Protein AF-A0A2E5JKL4-F1 (afdb_monomer_lite)

Secondary structure (DSSP, 8-state):
--HHHHHHHHHHHHHTT------EEEEE--EEEE--GGGTTSEEEEEEEEEEPPSS--TTPPPEEEEEEEEEEEEE--TTS-EEE--EEEEE-TT----EEEEEEESSS------TTSPPPPPS-GGG-PPP----PPEEEEEEEE--HHHHHTTEEE--

pLDDT: mean 72.77, std 18.51, range [35.84, 96.5]

Radius of gyration: 20.71 Å; chains: 1; bounding box: 54×30×69 Å

Sequence (160 aa):
MKKMSQICSLIFVLIFSSFAFAAGEIEVDSFRVTGLSAFKGKRLSVYYVSARPATLETPGQIAKVRKILKGPLTYSIDANGVAQVDSVSVPRDGWTTFNHLIFVVHAQTKHSLQNVDGSLPEVLDTDNEVPFKSEHAGFLYRKSMLFDRAQIARGEIKLF

Structure (mmCIF, N/CA/C/O backbone):
data_AF-A0A2E5JKL4-F1
#
_entry.id   AF-A0A2E5JKL4-F1
#
loop_
_atom_site.group_PDB
_atom_site.id
_atom_site.type_symbol
_atom_site.label_atom_id
_atom_site.label_alt_id
_atom_site.label_comp_id
_atom_site.label_asym_id
_atom_site.label_entity_id
_atom_site.label_seq_id
_atom_site.pdbx_PDB_ins_code
_atom_site.Cartn_x
_atom_site.Cartn_y
_atom_site.Cartn_z
_atom_site.occupancy
_atom_site.B_iso_or_equiv
_atom_site.auth_seq_id
_atom_site.auth_comp_id
_atom_site.auth_asym_id
_atom_site.auth_atom_id
_atom_site.pdbx_PDB_model_num
ATOM 1 N N . MET A 1 1 ? 36.418 -4.142 -53.684 1.00 53.34 1 MET A N 1
ATOM 2 C CA . MET A 1 1 ? 35.950 -4.786 -52.431 1.00 53.34 1 MET A CA 1
ATOM 3 C C . MET A 1 1 ? 35.517 -3.792 -51.329 1.00 53.34 1 MET A C 1
ATOM 5 O O . MET A 1 1 ? 35.473 -4.171 -50.171 1.00 53.34 1 MET A O 1
ATOM 9 N N . LYS A 1 2 ? 35.134 -2.537 -51.641 1.00 51.81 2 LYS A N 1
ATOM 10 C CA . LYS A 1 2 ? 34.763 -1.523 -50.620 1.00 51.81 2 LYS A CA 1
ATOM 11 C C . LYS A 1 2 ? 33.264 -1.468 -50.263 1.00 51.81 2 LYS A C 1
ATOM 13 O O . LYS A 1 2 ? 32.909 -0.872 -49.257 1.00 51.81 2 LYS A O 1
ATOM 18 N N . LYS A 1 3 ? 32.388 -2.108 -51.052 1.00 53.00 3 LYS A N 1
ATOM 19 C CA . LYS A 1 3 ? 30.924 -2.039 -50.860 1.00 53.00 3 LYS A CA 1
ATOM 20 C C . LYS A 1 3 ? 30.369 -3.015 -49.807 1.00 53.00 3 LYS A C 1
ATOM 22 O O . LYS A 1 3 ? 29.323 -2.733 -49.242 1.00 53.00 3 LYS A O 1
ATOM 27 N N . MET A 1 4 ? 31.075 -4.105 -49.478 1.00 53.06 4 MET A N 1
ATOM 28 C CA . MET A 1 4 ? 30.640 -5.033 -48.413 1.00 53.06 4 MET A CA 1
ATOM 29 C C . MET A 1 4 ? 30.894 -4.489 -46.999 1.00 53.06 4 MET A C 1
ATOM 31 O O . MET A 1 4 ? 30.127 -4.778 -46.089 1.00 53.06 4 MET A O 1
ATOM 35 N N . SER A 1 5 ? 31.914 -3.643 -46.816 1.00 51.47 5 SER A N 1
ATOM 36 C CA . SER A 1 5 ? 32.238 -3.066 -45.503 1.00 51.47 5 SER A CA 1
ATOM 37 C C . SER A 1 5 ? 31.169 -2.092 -44.997 1.00 51.47 5 SER A C 1
ATOM 39 O O . SER A 1 5 ? 30.980 -1.986 -43.792 1.00 51.47 5 SER A O 1
ATOM 41 N N . GLN A 1 6 ? 30.463 -1.395 -45.894 1.00 53.91 6 GLN A N 1
ATOM 42 C CA . GLN A 1 6 ? 29.439 -0.417 -45.507 1.00 53.91 6 GLN A CA 1
ATOM 43 C C . GLN A 1 6 ? 28.103 -1.073 -45.128 1.00 53.91 6 GLN A C 1
ATOM 45 O O . GLN A 1 6 ? 27.380 -0.541 -44.291 1.00 53.91 6 GLN A O 1
ATOM 50 N N . ILE A 1 7 ? 27.804 -2.255 -45.678 1.00 56.34 7 ILE A N 1
ATOM 51 C CA . ILE A 1 7 ? 26.598 -3.024 -45.335 1.00 56.34 7 ILE A CA 1
ATOM 52 C C . ILE A 1 7 ? 26.724 -3.609 -43.919 1.00 56.34 7 ILE A C 1
ATOM 54 O O . ILE A 1 7 ? 25.774 -3.535 -43.143 1.00 56.34 7 ILE A O 1
ATOM 58 N N . CYS A 1 8 ? 27.913 -4.090 -43.531 1.00 54.22 8 CYS A N 1
ATOM 59 C CA . CYS A 1 8 ? 28.157 -4.553 -42.160 1.00 54.22 8 CYS A CA 1
ATOM 60 C C . CYS A 1 8 ? 28.046 -3.424 -41.121 1.00 54.22 8 CYS A C 1
ATOM 62 O O . CYS A 1 8 ? 27.519 -3.652 -40.035 1.00 54.22 8 CYS A O 1
ATOM 64 N N . SER A 1 9 ? 28.477 -2.200 -41.448 1.00 54.03 9 SER A N 1
ATOM 65 C CA . SER A 1 9 ? 28.330 -1.054 -40.538 1.00 54.03 9 SER A CA 1
ATOM 66 C C . SER A 1 9 ? 26.874 -0.616 -40.355 1.00 54.03 9 SER A C 1
ATOM 68 O O . SER A 1 9 ? 26.511 -0.193 -39.261 1.00 54.03 9 SER A O 1
ATOM 70 N N . LEU A 1 10 ? 26.020 -0.755 -41.377 1.00 52.34 10 LEU A N 1
ATOM 71 C CA . LEU A 1 10 ? 24.600 -0.397 -41.267 1.00 52.34 10 LEU A CA 1
ATOM 72 C C . LEU A 1 10 ? 23.815 -1.391 -40.390 1.00 52.34 10 LEU A C 1
ATOM 74 O O . LEU A 1 10 ? 22.945 -0.987 -39.622 1.00 52.34 10 LEU A O 1
ATOM 78 N N . ILE A 1 11 ? 24.163 -2.681 -40.458 1.00 54.44 11 ILE A N 1
ATOM 79 C CA . ILE A 1 11 ? 23.551 -3.732 -39.627 1.00 54.44 11 ILE A CA 1
ATOM 80 C C . ILE A 1 11 ? 23.938 -3.552 -38.150 1.00 54.44 11 ILE A C 1
ATOM 82 O O . ILE A 1 11 ? 23.105 -3.746 -37.268 1.00 54.44 11 ILE A O 1
ATOM 86 N N . PHE A 1 12 ? 25.162 -3.097 -37.863 1.00 51.53 12 PHE A N 1
ATOM 87 C CA . PHE A 1 12 ? 25.613 -2.872 -36.485 1.00 51.53 12 PHE A CA 1
ATOM 88 C C . PHE A 1 12 ? 24.900 -1.691 -35.796 1.00 51.53 12 PHE A C 1
ATOM 90 O O . PHE A 1 12 ? 24.664 -1.733 -34.591 1.00 51.53 12 PHE A O 1
ATOM 97 N N . VAL A 1 13 ? 24.495 -0.660 -36.549 1.00 53.59 13 VAL A N 1
ATOM 98 C CA . VAL A 1 13 ? 23.767 0.509 -36.008 1.00 53.59 13 VAL A CA 1
ATOM 99 C C . VAL A 1 13 ? 22.286 0.200 -35.738 1.00 53.59 13 VAL A C 1
ATOM 101 O O . VAL A 1 13 ? 21.715 0.716 -34.775 1.00 53.59 13 VAL A O 1
ATOM 104 N N . LEU A 1 14 ? 21.671 -0.690 -36.523 1.00 49.50 14 LEU A N 1
ATOM 105 C CA . LEU A 1 14 ? 20.278 -1.121 -36.326 1.00 49.50 14 LEU A CA 1
ATOM 106 C C . LEU A 1 14 ? 20.094 -2.068 -35.127 1.00 49.50 14 LEU A C 1
ATOM 108 O O . LEU A 1 14 ? 19.026 -2.088 -34.523 1.00 49.50 14 LEU A O 1
ATOM 112 N N . ILE A 1 15 ? 21.132 -2.811 -34.732 1.00 51.66 15 ILE A N 1
ATOM 113 C CA . ILE A 1 15 ? 21.066 -3.704 -33.561 1.00 51.66 15 ILE A CA 1
ATOM 114 C C . ILE A 1 15 ? 21.166 -2.911 -32.242 1.00 51.66 15 ILE A C 1
ATOM 116 O O . ILE A 1 15 ? 20.571 -3.302 -31.241 1.00 51.66 15 ILE A O 1
ATOM 120 N N . PHE A 1 16 ? 21.836 -1.753 -32.234 1.00 47.12 16 PHE A N 1
ATOM 121 C CA . PHE A 1 16 ? 22.015 -0.932 -31.025 1.00 47.12 16 PHE A CA 1
ATOM 122 C C . PHE A 1 16 ? 20.853 0.019 -30.697 1.00 47.12 16 PHE A C 1
ATOM 124 O O . PHE A 1 16 ? 20.856 0.638 -29.635 1.00 47.12 16 PHE A O 1
ATOM 131 N N . SER A 1 17 ? 19.847 0.146 -31.568 1.00 45.59 17 SER A N 1
ATOM 132 C CA . SER A 1 17 ? 18.704 1.055 -31.353 1.00 45.59 17 SER A CA 1
ATOM 133 C C . SER A 1 17 ? 17.528 0.410 -30.608 1.00 45.59 17 SER A C 1
ATOM 135 O O . SER A 1 17 ? 16.539 1.078 -30.320 1.00 45.59 17 SER A O 1
ATOM 137 N N . SER A 1 18 ? 17.646 -0.864 -30.230 1.00 43.66 18 SER A N 1
ATOM 138 C CA . SER A 1 18 ? 16.612 -1.595 -29.492 1.00 43.66 18 SER A CA 1
ATOM 139 C C . SER A 1 18 ? 16.962 -1.708 -28.008 1.00 43.66 18 SER A C 1
ATOM 141 O O . SER A 1 18 ? 17.020 -2.806 -27.461 1.00 43.66 18 SER A O 1
ATOM 143 N N . PHE A 1 19 ? 17.164 -0.580 -27.318 1.00 45.47 19 PHE A N 1
ATOM 144 C CA . PHE A 1 19 ? 16.986 -0.559 -25.860 1.00 45.47 19 PHE A CA 1
ATOM 145 C C . PHE A 1 19 ? 15.484 -0.654 -25.565 1.00 45.47 19 PHE A C 1
ATOM 147 O O . PHE A 1 19 ? 14.843 0.299 -25.128 1.00 45.47 19 PHE A O 1
ATOM 154 N N . ALA A 1 20 ? 14.899 -1.815 -25.860 1.00 45.41 20 ALA A N 1
ATOM 155 C CA . ALA A 1 20 ? 13.613 -2.188 -25.314 1.00 45.41 20 ALA A CA 1
ATOM 156 C C . ALA A 1 20 ? 13.837 -2.349 -23.809 1.00 45.41 20 ALA A C 1
ATOM 158 O O . ALA A 1 20 ? 14.390 -3.349 -23.353 1.00 45.41 20 ALA A O 1
ATOM 159 N N . PHE A 1 21 ? 13.480 -1.328 -23.031 1.00 52.59 21 PHE A N 1
ATOM 160 C CA . PHE A 1 21 ? 13.336 -1.485 -21.592 1.00 52.59 21 PHE A CA 1
ATOM 161 C C . PHE A 1 21 ? 12.272 -2.560 -21.387 1.00 52.59 21 PHE A C 1
ATOM 163 O O . PHE A 1 21 ? 11.090 -2.305 -21.614 1.00 52.59 21 PHE A O 1
ATOM 170 N N . ALA A 1 22 ? 12.712 -3.780 -21.074 1.00 56.19 22 ALA A N 1
ATOM 171 C CA . ALA A 1 22 ? 11.832 -4.930 -20.978 1.00 56.19 22 ALA A CA 1
ATOM 172 C C . ALA A 1 22 ? 10.694 -4.607 -20.003 1.00 56.19 22 ALA A C 1
ATOM 174 O O . ALA A 1 22 ? 10.936 -4.294 -18.832 1.00 56.19 22 ALA A O 1
ATOM 175 N N . ALA A 1 23 ? 9.463 -4.648 -20.516 1.00 64.06 23 ALA A N 1
ATOM 176 C CA . ALA A 1 23 ? 8.286 -4.720 -19.672 1.00 64.06 23 ALA A CA 1
ATOM 177 C C . ALA A 1 23 ? 8.424 -5.969 -18.794 1.00 64.06 23 ALA A C 1
ATOM 179 O O . ALA A 1 23 ? 8.901 -7.011 -19.250 1.00 64.06 23 ALA A O 1
ATOM 180 N N . GLY A 1 24 ? 8.072 -5.844 -17.524 1.00 77.00 24 GLY A N 1
ATOM 181 C CA . GLY A 1 24 ? 8.227 -6.925 -16.564 1.00 77.00 24 GLY A CA 1
ATOM 182 C C . GLY A 1 24 ? 7.383 -6.685 -15.332 1.00 77.00 24 GLY A C 1
ATOM 183 O O . GLY A 1 24 ? 6.675 -5.686 -15.231 1.00 77.00 24 GLY A O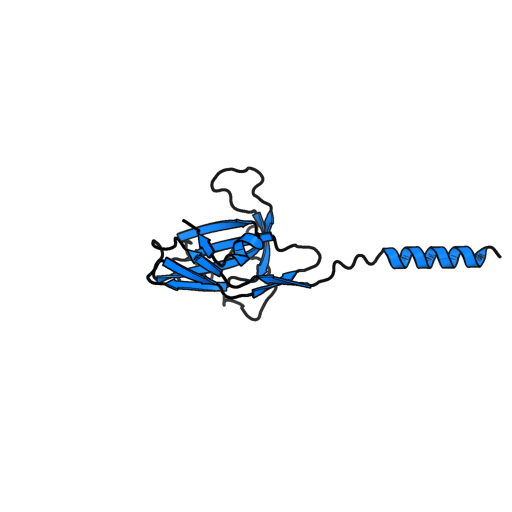 1
ATOM 184 N N . GLU A 1 25 ? 7.484 -7.598 -14.382 1.00 85.38 25 GLU A N 1
ATOM 185 C CA . GLU A 1 25 ? 6.701 -7.567 -13.157 1.00 85.38 25 GLU A CA 1
ATOM 186 C C . GLU A 1 25 ? 7.626 -7.574 -11.943 1.00 85.38 25 GLU A C 1
ATOM 188 O O . GLU A 1 25 ? 8.682 -8.214 -11.937 1.00 85.38 25 GLU A O 1
ATOM 193 N N . ILE A 1 26 ? 7.256 -6.804 -10.923 1.00 88.75 26 ILE A N 1
ATOM 194 C CA . ILE A 1 26 ? 7.918 -6.820 -9.623 1.00 88.75 26 ILE A CA 1
ATOM 195 C C . ILE A 1 26 ? 6.942 -7.431 -8.632 1.00 88.75 26 ILE A C 1
ATOM 197 O O . ILE A 1 26 ? 5.967 -6.789 -8.250 1.00 88.75 26 ILE A O 1
ATOM 201 N N . GLU A 1 27 ? 7.252 -8.643 -8.188 1.00 90.81 27 GLU A N 1
ATOM 202 C CA . GLU A 1 27 ? 6.558 -9.261 -7.064 1.00 90.81 27 GLU A CA 1
ATOM 203 C C . GLU A 1 27 ? 6.909 -8.535 -5.764 1.00 90.81 27 GLU A C 1
ATOM 205 O O . GLU A 1 27 ? 8.086 -8.287 -5.446 1.00 90.81 27 GLU A O 1
ATOM 210 N N . VAL A 1 28 ? 5.860 -8.173 -5.032 1.00 92.25 28 VAL A N 1
ATOM 211 C CA . VAL A 1 28 ? 5.920 -7.636 -3.678 1.00 92.25 28 VAL A CA 1
ATOM 212 C C . VAL A 1 28 ? 5.297 -8.667 -2.751 1.00 92.25 28 VAL A C 1
ATOM 214 O O . VAL A 1 28 ? 4.110 -8.962 -2.871 1.00 92.25 28 VAL A O 1
ATOM 217 N N . ASP A 1 29 ? 6.096 -9.198 -1.825 1.00 93.69 29 ASP A N 1
ATOM 218 C CA . ASP A 1 29 ? 5.638 -10.189 -0.850 1.00 93.69 29 ASP A CA 1
ATOM 219 C C . ASP A 1 29 ? 4.529 -9.626 0.050 1.00 93.69 29 ASP A C 1
ATOM 221 O O . ASP A 1 29 ? 4.429 -8.415 0.256 1.00 93.69 29 ASP A O 1
ATOM 225 N N . SER A 1 30 ? 3.709 -10.506 0.625 1.00 94.75 30 SER A N 1
ATOM 226 C CA . SER A 1 30 ? 2.695 -10.114 1.608 1.00 94.75 30 SER A CA 1
ATOM 227 C C . SER A 1 30 ? 3.338 -9.547 2.877 1.00 94.75 30 SER A C 1
ATOM 229 O O . SER A 1 30 ? 4.352 -10.068 3.346 1.00 94.75 30 SER A O 1
ATOM 231 N N . PHE A 1 31 ? 2.718 -8.546 3.499 1.00 96.25 31 PHE A N 1
ATOM 232 C CA . PHE A 1 31 ? 3.213 -7.951 4.743 1.00 96.25 31 PHE A CA 1
ATOM 233 C C . PHE A 1 31 ? 2.081 -7.437 5.633 1.00 96.25 31 PHE A C 1
ATOM 235 O O . PHE A 1 31 ? 0.969 -7.164 5.187 1.00 96.25 31 PHE A O 1
ATOM 242 N N . ARG A 1 32 ? 2.380 -7.265 6.921 1.00 96.50 32 ARG A N 1
ATOM 243 C CA . ARG A 1 32 ? 1.475 -6.654 7.898 1.00 96.50 32 ARG A CA 1
ATOM 244 C C . ARG A 1 32 ? 1.761 -5.175 8.041 1.00 96.50 32 ARG A C 1
ATOM 246 O O . ARG A 1 32 ? 2.909 -4.769 8.183 1.00 96.50 32 ARG A O 1
ATOM 253 N N . VAL A 1 33 ? 0.710 -4.372 8.071 1.00 95.06 33 VAL A N 1
ATOM 254 C CA . VAL A 1 33 ? 0.790 -2.950 8.393 1.00 95.06 33 VAL A CA 1
ATOM 255 C C . VAL A 1 33 ? 0.306 -2.746 9.820 1.00 95.06 33 VAL A C 1
ATOM 257 O O . VAL A 1 33 ? -0.852 -3.028 10.120 1.00 95.06 33 VAL A O 1
ATOM 260 N N . THR A 1 34 ? 1.188 -2.264 10.693 1.00 94.56 34 THR A N 1
ATOM 261 C CA . THR A 1 34 ? 0.943 -2.095 12.132 1.00 94.56 34 THR A CA 1
ATOM 262 C C . THR A 1 34 ? 0.993 -0.621 12.551 1.00 94.56 34 THR A C 1
ATOM 264 O O . THR A 1 34 ? 1.336 0.269 11.763 1.00 94.56 34 THR A O 1
ATOM 267 N N . GLY A 1 35 ? 0.586 -0.334 13.792 1.00 91.88 35 GLY A N 1
ATOM 268 C CA . GLY A 1 35 ? 0.445 1.039 14.296 1.00 91.88 35 GLY A CA 1
ATOM 269 C C . GLY A 1 35 ? -0.882 1.707 13.913 1.00 91.88 35 GLY A C 1
ATOM 270 O O . GLY A 1 35 ? -1.014 2.922 13.984 1.00 91.88 35 GLY A O 1
ATOM 271 N N . LEU A 1 36 ? -1.904 0.947 13.509 1.00 91.69 36 LEU A N 1
ATOM 272 C CA . LEU A 1 36 ? -3.194 1.502 13.079 1.00 91.69 36 LEU A CA 1
ATOM 273 C C . LEU A 1 36 ? -4.267 1.454 14.175 1.00 91.69 36 LEU A C 1
ATOM 275 O O . LEU A 1 36 ? -5.461 1.466 13.884 1.00 91.69 36 LEU A O 1
ATOM 279 N N . SER A 1 37 ? -3.865 1.436 15.449 1.00 91.25 37 SER A N 1
ATOM 280 C CA . SER A 1 37 ? -4.779 1.328 16.596 1.00 91.25 37 SER A CA 1
ATOM 281 C C . SER A 1 37 ? -5.828 2.442 16.663 1.00 91.25 37 SER A C 1
ATOM 283 O O . SER A 1 37 ? -6.935 2.199 17.134 1.00 91.25 37 SER A O 1
ATOM 285 N N . ALA A 1 38 ? -5.510 3.644 16.171 1.00 87.62 38 ALA A N 1
ATOM 286 C CA . ALA A 1 38 ? -6.451 4.766 16.090 1.00 87.62 38 ALA A CA 1
ATOM 287 C C . ALA A 1 38 ? -7.487 4.618 14.955 1.00 87.62 38 ALA A C 1
ATOM 289 O O . ALA A 1 38 ? -8.452 5.375 14.890 1.00 87.62 38 ALA A O 1
ATOM 290 N N . PHE A 1 39 ? -7.299 3.645 14.061 1.00 88.56 39 PHE A N 1
ATOM 291 C CA . PHE A 1 39 ? -8.087 3.455 12.843 1.00 88.56 39 PHE A CA 1
ATOM 292 C C . PHE A 1 39 ? -8.766 2.079 12.783 1.00 88.56 39 PHE A C 1
ATOM 294 O O . PHE A 1 39 ? -9.096 1.589 11.704 1.00 88.56 39 PHE A O 1
ATOM 301 N N . LYS A 1 40 ? -8.984 1.438 13.933 1.00 88.69 40 LYS A N 1
ATOM 302 C CA . LYS A 1 40 ? -9.685 0.148 14.025 1.00 88.69 40 LYS A CA 1
ATOM 303 C C . LYS A 1 40 ? -11.060 0.223 13.353 1.00 88.69 40 LYS A C 1
ATOM 305 O O . LYS A 1 40 ? -11.792 1.197 13.531 1.00 88.69 40 LYS A O 1
ATOM 310 N N . GLY A 1 41 ? -11.401 -0.794 12.561 1.00 82.88 41 GLY A N 1
ATOM 311 C CA . GLY A 1 41 ? -12.658 -0.843 11.804 1.00 82.88 41 GLY A CA 1
ATOM 312 C C . GLY A 1 41 ? -12.712 0.095 10.590 1.00 82.88 41 GLY A C 1
ATOM 313 O O . GLY A 1 41 ? -13.755 0.205 9.945 1.00 82.88 41 GLY A O 1
ATOM 314 N N . LYS A 1 42 ? -11.611 0.783 10.264 1.00 85.81 42 LYS A N 1
ATOM 315 C CA . LYS A 1 42 ? -11.458 1.556 9.025 1.00 85.81 42 LYS A CA 1
ATOM 316 C C . LYS A 1 42 ? -10.783 0.718 7.940 1.00 85.81 42 LYS A C 1
ATOM 318 O O . LYS A 1 42 ? -10.473 -0.458 8.132 1.00 85.81 42 LYS A O 1
ATOM 323 N N . ARG A 1 43 ? -10.581 1.328 6.771 1.00 87.19 43 ARG A N 1
ATOM 324 C CA . ARG A 1 43 ? -9.925 0.690 5.626 1.00 87.19 43 ARG A CA 1
ATOM 325 C C . ARG A 1 43 ? -8.599 1.364 5.309 1.00 87.19 43 ARG A C 1
ATOM 327 O O . ARG A 1 43 ? -8.498 2.591 5.355 1.00 87.19 43 ARG A O 1
ATOM 334 N N . LEU A 1 44 ? -7.617 0.546 4.959 1.00 89.19 44 LEU A N 1
ATOM 335 C CA . LEU A 1 44 ? -6.313 0.944 4.454 1.00 89.19 44 LEU A CA 1
ATOM 336 C C . LEU A 1 44 ? -6.277 0.687 2.948 1.00 89.19 44 LEU A C 1
ATOM 338 O O . LEU A 1 44 ? -6.476 -0.447 2.531 1.00 89.19 44 LEU A O 1
ATOM 342 N N . SER A 1 45 ? -5.978 1.699 2.143 1.00 90.19 45 SER A N 1
ATOM 343 C CA . SER A 1 45 ? -5.600 1.502 0.744 1.00 90.19 45 SER A CA 1
ATOM 344 C C . SER A 1 45 ? -4.096 1.609 0.577 1.00 90.19 45 SER A C 1
ATOM 346 O O . SER A 1 45 ? -3.467 2.538 1.093 1.00 90.19 45 SER A O 1
ATOM 348 N N . VAL A 1 46 ? -3.540 0.672 -0.181 1.00 90.62 46 VAL A N 1
ATOM 349 C CA . VAL A 1 46 ? -2.134 0.646 -0.573 1.00 90.62 46 VAL A CA 1
ATOM 350 C C . VAL A 1 46 ? -2.042 0.913 -2.068 1.00 90.62 46 VAL A C 1
ATOM 352 O O . VAL A 1 46 ? -2.762 0.314 -2.869 1.00 90.62 46 VAL A O 1
ATOM 355 N N . TYR A 1 47 ? -1.153 1.829 -2.432 1.00 89.81 47 TYR A N 1
ATOM 356 C CA . TYR A 1 47 ? -0.834 2.163 -3.811 1.00 89.81 47 TYR A CA 1
ATOM 357 C C . TYR A 1 47 ? 0.643 1.898 -4.072 1.00 89.81 47 TYR A C 1
ATOM 359 O O . TYR A 1 47 ? 1.507 2.319 -3.296 1.00 89.81 47 TYR A O 1
ATOM 367 N N . TYR A 1 48 ? 0.916 1.255 -5.199 1.00 90.75 48 TYR A N 1
ATOM 368 C CA . TYR A 1 48 ? 2.251 0.938 -5.681 1.00 90.75 48 TYR A CA 1
ATOM 369 C C . TYR A 1 48 ? 2.547 1.910 -6.808 1.00 90.75 48 TYR A C 1
ATOM 371 O O . TYR A 1 48 ? 1.897 1.880 -7.856 1.00 90.75 48 TYR A O 1
ATOM 379 N N . VAL A 1 49 ? 3.461 2.845 -6.563 1.00 88.06 49 VAL A N 1
ATOM 380 C CA . VAL A 1 49 ? 3.608 4.015 -7.428 1.00 88.06 49 VAL A CA 1
ATOM 381 C C . VAL A 1 49 ? 5.047 4.225 -7.870 1.00 88.06 49 VAL A C 1
ATOM 383 O O . VAL A 1 49 ? 6.009 3.842 -7.196 1.00 88.06 49 VAL A O 1
ATOM 386 N N . SER A 1 50 ? 5.174 4.898 -9.008 1.00 86.75 50 SER A N 1
ATOM 387 C CA . SER A 1 50 ? 6.393 5.594 -9.387 1.00 86.75 50 SER A CA 1
ATOM 388 C C . SER A 1 50 ? 6.282 7.040 -8.910 1.00 86.75 50 SER A C 1
ATOM 390 O O . SER A 1 50 ? 5.426 7.797 -9.374 1.00 86.75 50 SER A O 1
ATOM 392 N N . ALA A 1 51 ? 7.126 7.441 -7.965 1.00 84.50 51 ALA A N 1
ATOM 393 C CA . ALA A 1 51 ? 7.119 8.782 -7.390 1.00 84.50 51 ALA A CA 1
ATOM 394 C C . ALA A 1 51 ? 8.535 9.356 -7.261 1.00 84.50 51 ALA A C 1
ATOM 396 O O . ALA A 1 51 ? 9.528 8.628 -7.214 1.00 84.50 51 ALA A O 1
ATOM 397 N N . ARG A 1 52 ? 8.650 10.687 -7.220 1.00 78.88 52 ARG A N 1
ATOM 398 C CA . ARG A 1 52 ? 9.889 11.350 -6.782 1.00 78.88 52 ARG A CA 1
ATOM 399 C C . ARG A 1 52 ? 9.819 11.577 -5.271 1.00 78.88 52 ARG A C 1
ATOM 401 O O . ARG A 1 52 ? 8.757 12.003 -4.805 1.00 78.88 52 ARG A O 1
ATOM 408 N N . PRO A 1 53 ? 10.927 11.387 -4.533 1.00 67.56 53 PRO A N 1
ATOM 409 C CA . PRO A 1 53 ? 11.047 11.949 -3.195 1.00 67.56 53 PRO A CA 1
ATOM 410 C C . PRO A 1 53 ? 10.700 13.436 -3.245 1.00 67.56 53 PRO A C 1
ATOM 412 O O . PRO A 1 53 ? 10.944 14.109 -4.256 1.00 67.56 53 PRO A O 1
ATOM 415 N N . ALA A 1 54 ? 10.095 13.949 -2.181 1.00 65.44 54 ALA A N 1
ATOM 416 C CA . ALA A 1 54 ? 9.883 15.377 -2.090 1.00 65.44 54 ALA A CA 1
ATOM 417 C C . ALA A 1 54 ? 11.251 16.080 -2.111 1.00 65.44 54 ALA A C 1
ATOM 419 O O . ALA A 1 54 ? 12.183 15.669 -1.431 1.00 65.44 54 ALA A O 1
ATOM 420 N N . THR A 1 55 ? 11.392 17.092 -2.966 1.00 56.78 55 THR A N 1
ATOM 421 C CA . THR A 1 55 ? 12.670 17.764 -3.273 1.00 56.78 55 THR A CA 1
ATOM 422 C C . THR A 1 55 ? 13.298 18.488 -2.081 1.00 56.78 55 THR A C 1
ATOM 424 O O . THR A 1 55 ? 14.454 18.884 -2.157 1.00 56.78 55 THR A O 1
ATOM 427 N N . LEU A 1 56 ? 12.548 18.661 -0.997 1.00 54.28 56 LEU A N 1
ATOM 428 C CA . LEU A 1 56 ? 13.029 19.100 0.302 1.00 54.28 56 LEU A CA 1
ATOM 429 C C . LEU A 1 56 ? 12.554 18.045 1.299 1.00 54.28 56 LEU A C 1
ATOM 431 O O . LEU A 1 56 ? 11.375 17.695 1.304 1.00 54.28 56 LEU A O 1
ATOM 435 N N . GLU A 1 57 ? 13.452 17.537 2.138 1.00 45.72 57 GLU A N 1
ATOM 436 C CA . GLU A 1 57 ? 13.146 16.596 3.225 1.00 45.72 57 GLU A CA 1
ATOM 437 C C . GLU A 1 57 ? 12.363 17.286 4.358 1.00 45.72 57 GLU A C 1
ATOM 439 O O . GLU A 1 57 ? 12.684 17.179 5.538 1.00 45.72 57 GLU A O 1
ATOM 444 N N . THR A 1 58 ? 11.346 18.077 4.015 1.00 48.09 58 THR A N 1
ATOM 445 C CA . THR A 1 58 ? 10.488 18.728 4.992 1.00 48.09 58 THR A CA 1
ATOM 446 C C . THR A 1 58 ? 9.589 17.661 5.616 1.00 48.09 58 THR A C 1
ATOM 448 O O . THR A 1 58 ? 8.864 16.978 4.881 1.00 48.09 58 THR A O 1
ATOM 451 N N . PRO A 1 59 ? 9.588 17.502 6.951 1.00 42.12 59 PRO A N 1
ATOM 452 C CA . PRO A 1 59 ? 8.674 16.589 7.624 1.00 42.12 59 PRO A CA 1
ATOM 453 C C . PRO A 1 59 ? 7.228 16.864 7.190 1.00 42.12 59 PRO A C 1
ATOM 455 O O . PRO A 1 59 ? 6.741 17.987 7.299 1.00 42.12 59 PRO A O 1
ATOM 458 N N . GLY A 1 60 ? 6.553 15.848 6.647 1.00 49.16 60 GLY A N 1
ATOM 459 C CA . GLY A 1 60 ? 5.178 15.955 6.145 1.00 49.16 60 GLY A CA 1
ATOM 460 C C . GLY A 1 60 ? 5.036 16.206 4.639 1.00 49.16 60 GLY A C 1
ATOM 461 O O . GLY A 1 60 ? 3.920 16.099 4.126 1.00 49.16 60 GLY A O 1
ATOM 462 N N . GLN A 1 61 ? 6.121 16.472 3.898 1.00 56.09 61 GLN A N 1
ATOM 463 C CA . GLN A 1 61 ? 6.059 16.462 2.436 1.00 56.09 61 GLN A CA 1
ATOM 464 C C . GLN A 1 61 ? 5.978 15.029 1.898 1.00 56.09 61 GLN A C 1
ATOM 466 O O . GLN A 1 61 ? 6.707 14.125 2.300 1.00 56.09 61 GLN A O 1
ATOM 471 N N . ILE A 1 62 ? 5.041 14.831 0.976 1.00 66.50 62 ILE A N 1
ATOM 472 C CA . ILE A 1 62 ? 4.654 13.523 0.447 1.00 66.50 62 ILE A CA 1
ATOM 473 C C . ILE A 1 62 ? 5.349 13.312 -0.894 1.00 66.50 62 ILE A C 1
ATOM 475 O O . ILE A 1 62 ? 5.566 14.269 -1.643 1.00 66.50 62 ILE A O 1
ATOM 479 N N . ALA A 1 63 ? 5.703 12.061 -1.194 1.00 71.81 63 ALA A N 1
ATOM 480 C CA . ALA A 1 63 ? 6.296 11.710 -2.478 1.00 71.81 63 ALA A CA 1
ATOM 481 C C . ALA A 1 63 ? 5.409 12.209 -3.634 1.00 71.81 63 ALA A C 1
ATOM 483 O O . ALA A 1 63 ? 4.191 12.011 -3.640 1.00 71.81 63 ALA A O 1
ATOM 484 N N . LYS A 1 64 ? 6.018 12.869 -4.623 1.00 78.19 64 LYS A N 1
ATOM 485 C CA . LYS A 1 64 ? 5.304 13.383 -5.798 1.00 78.19 64 LYS A CA 1
ATOM 486 C C . LYS A 1 64 ? 5.043 12.228 -6.760 1.00 78.19 64 LYS A C 1
ATOM 488 O O . LYS A 1 64 ? 5.969 11.783 -7.444 1.00 78.19 64 LYS A O 1
ATOM 493 N N . VAL A 1 65 ? 3.804 11.738 -6.781 1.00 80.56 65 VAL A N 1
ATOM 494 C CA . VAL A 1 65 ? 3.362 10.628 -7.639 1.00 80.56 65 VAL A CA 1
ATOM 495 C C . VAL A 1 65 ? 3.448 11.045 -9.101 1.00 80.56 65 VAL A C 1
ATOM 497 O O . VAL A 1 65 ? 2.881 12.059 -9.490 1.00 80.56 65 VAL A O 1
ATOM 500 N N . ARG A 1 66 ? 4.173 10.269 -9.909 1.00 80.19 66 ARG A N 1
ATOM 501 C CA . ARG A 1 66 ? 4.177 10.413 -11.371 1.00 80.19 66 ARG A CA 1
ATOM 502 C C . ARG A 1 66 ? 3.158 9.487 -12.018 1.00 80.19 66 ARG A C 1
ATOM 504 O O . ARG A 1 66 ? 2.508 9.885 -12.971 1.00 80.19 66 ARG A O 1
ATOM 511 N N . LYS A 1 67 ? 3.076 8.250 -11.521 1.00 81.62 67 LYS A N 1
ATOM 512 C CA . LYS A 1 67 ? 2.190 7.213 -12.048 1.00 81.62 67 LYS A CA 1
ATOM 513 C C . LYS A 1 67 ? 1.827 6.207 -10.964 1.00 81.62 67 LYS A C 1
ATOM 515 O O . LYS A 1 67 ? 2.684 5.841 -10.153 1.00 81.62 67 LYS A O 1
ATOM 520 N N . ILE A 1 68 ? 0.579 5.749 -10.974 1.00 84.81 68 ILE A N 1
ATOM 521 C CA . ILE A 1 68 ? 0.133 4.602 -10.182 1.00 84.81 68 ILE A CA 1
ATOM 522 C C . ILE A 1 68 ? 0.297 3.358 -11.044 1.00 84.81 68 ILE A C 1
ATOM 524 O O . ILE A 1 68 ? -0.234 3.287 -12.144 1.00 84.81 68 ILE A O 1
ATOM 528 N N . LEU A 1 69 ? 1.075 2.400 -10.551 1.00 86.19 69 LEU A N 1
ATOM 529 C CA . LEU A 1 69 ? 1.341 1.150 -11.260 1.00 86.19 69 LEU A CA 1
ATOM 530 C C . LEU A 1 69 ? 0.345 0.069 -10.845 1.00 86.19 69 LEU A C 1
ATOM 532 O O . LEU A 1 69 ? -0.080 -0.723 -11.676 1.00 86.19 69 LEU A O 1
ATOM 536 N N . LYS A 1 70 ? -0.061 0.064 -9.569 1.00 87.25 70 LYS A N 1
ATOM 537 C CA . LYS A 1 70 ? -1.091 -0.832 -9.034 1.00 87.25 70 LYS A CA 1
ATOM 538 C C . LYS A 1 70 ? -1.815 -0.189 -7.848 1.00 87.25 70 LYS A C 1
ATOM 540 O O . LYS A 1 70 ? -1.198 0.515 -7.041 1.00 87.25 70 LYS A O 1
ATOM 545 N N . GLY A 1 71 ? -3.107 -0.480 -7.716 1.00 83.75 71 GLY A N 1
ATOM 546 C CA . GLY A 1 71 ? -3.966 -0.038 -6.617 1.00 83.75 71 GLY A CA 1
ATOM 547 C C . GLY A 1 71 ? -4.980 1.048 -7.016 1.00 83.75 71 GLY A C 1
ATOM 548 O O . GLY A 1 71 ? -4.959 1.510 -8.154 1.00 83.75 71 GLY A O 1
ATOM 549 N N . PRO A 1 72 ? -5.859 1.478 -6.093 1.00 84.25 72 PRO A N 1
ATOM 550 C CA . PRO A 1 72 ? -5.856 1.135 -4.671 1.00 84.25 72 PRO A CA 1
ATOM 551 C C . PRO A 1 72 ? -6.199 -0.329 -4.410 1.00 84.25 72 PRO A C 1
ATOM 553 O O . PRO A 1 72 ? -7.244 -0.807 -4.836 1.00 84.25 72 PRO A O 1
ATOM 556 N N . LEU A 1 73 ? -5.353 -1.015 -3.642 1.00 87.38 73 LEU A N 1
ATOM 557 C CA . LEU A 1 73 ? -5.727 -2.285 -3.022 1.00 87.38 73 LEU A CA 1
ATOM 558 C C . LEU A 1 73 ? -6.173 -2.005 -1.597 1.00 87.38 73 LEU A C 1
ATOM 560 O O . LEU A 1 73 ? -5.428 -1.386 -0.834 1.00 87.38 73 LEU A O 1
ATOM 564 N N . THR A 1 74 ? -7.395 -2.405 -1.252 1.00 87.69 74 THR A N 1
ATOM 565 C CA . THR A 1 74 ? -8.030 -1.971 -0.007 1.00 87.69 74 THR A CA 1
ATOM 566 C C . THR A 1 74 ? -8.215 -3.107 0.989 1.00 87.69 74 THR A C 1
ATOM 568 O O . THR A 1 74 ? -9.029 -4.005 0.787 1.00 87.69 74 THR A O 1
ATOM 571 N N . TYR A 1 75 ? -7.598 -2.950 2.152 1.00 89.12 75 TYR A N 1
ATOM 572 C CA . TYR A 1 75 ? -7.565 -3.911 3.246 1.00 89.12 75 TYR A CA 1
ATOM 573 C C . TYR A 1 75 ? -8.327 -3.387 4.467 1.00 89.12 75 TYR A C 1
ATOM 575 O O . TYR A 1 75 ? -8.394 -2.178 4.717 1.00 89.12 75 TYR A O 1
ATOM 583 N N . SER A 1 76 ? -8.927 -4.295 5.232 1.00 89.94 76 SER A N 1
ATOM 584 C CA . SER A 1 76 ? -9.601 -3.956 6.490 1.00 89.94 76 SER A CA 1
ATOM 585 C C . SER A 1 76 ? -8.585 -3.839 7.624 1.00 89.94 76 SER A C 1
ATOM 587 O O . SER A 1 76 ? -7.690 -4.674 7.738 1.00 89.94 76 SER A O 1
ATOM 589 N N . ILE A 1 77 ? -8.738 -2.820 8.473 1.00 90.94 77 ILE A N 1
ATOM 590 C CA . ILE A 1 77 ? -7.946 -2.672 9.698 1.00 90.94 77 ILE A CA 1
ATOM 591 C C . ILE A 1 77 ? -8.677 -3.407 10.821 1.00 90.94 77 ILE A C 1
ATOM 593 O O . ILE A 1 77 ? -9.814 -3.062 11.163 1.00 90.94 77 ILE A O 1
ATOM 597 N N . ASP A 1 78 ? -8.026 -4.423 11.380 1.00 92.31 78 ASP A N 1
ATOM 598 C CA . ASP A 1 78 ? -8.595 -5.296 12.401 1.00 92.31 78 ASP A CA 1
ATOM 599 C C . ASP A 1 78 ? -8.749 -4.604 13.774 1.00 92.31 78 ASP A C 1
ATOM 601 O O . ASP A 1 78 ? -8.405 -3.434 13.977 1.00 92.31 78 ASP A O 1
ATOM 605 N N . ALA A 1 79 ? -9.271 -5.347 14.754 1.00 90.19 79 ALA A N 1
ATOM 606 C CA . ALA A 1 79 ? -9.446 -4.865 16.124 1.00 90.19 79 ALA A CA 1
ATOM 607 C C . ALA A 1 79 ? -8.118 -4.593 16.864 1.00 90.19 79 ALA A C 1
ATOM 609 O O . ALA A 1 79 ? -8.111 -3.884 17.877 1.00 90.19 79 ALA A O 1
ATOM 610 N N . ASN A 1 80 ? -6.995 -5.108 16.361 1.00 93.38 80 ASN A N 1
ATOM 611 C CA . ASN A 1 80 ? -5.654 -4.881 16.893 1.00 93.38 80 ASN A CA 1
ATOM 612 C C . ASN A 1 80 ? -4.968 -3.669 16.246 1.00 93.38 80 ASN A C 1
ATOM 614 O O . ASN A 1 80 ? -3.901 -3.266 16.702 1.00 93.38 80 ASN A O 1
ATOM 618 N N . GLY A 1 81 ? -5.583 -3.041 15.238 1.00 92.62 81 GLY A N 1
ATOM 619 C CA . GLY A 1 81 ? -4.948 -1.961 14.486 1.00 92.62 81 GLY A CA 1
ATOM 620 C C . GLY A 1 81 ? -3.899 -2.484 13.506 1.00 92.62 81 GLY A C 1
ATOM 621 O O . GLY A 1 81 ? -2.853 -1.853 13.329 1.00 92.62 81 GLY A O 1
ATOM 622 N N . VAL A 1 82 ? -4.163 -3.645 12.907 1.00 94.69 82 VAL A N 1
ATOM 623 C CA . VAL A 1 82 ? -3.315 -4.303 11.915 1.00 94.69 82 VAL A CA 1
ATOM 624 C C . VAL A 1 82 ? -4.104 -4.506 10.624 1.00 94.69 82 VAL A C 1
ATOM 626 O O . VAL A 1 82 ? -5.282 -4.857 10.651 1.00 94.69 82 VAL A O 1
ATOM 629 N N . ALA A 1 83 ? -3.456 -4.286 9.484 1.00 94.56 83 ALA A N 1
ATOM 630 C CA . ALA A 1 83 ? -3.980 -4.667 8.176 1.00 94.56 83 ALA A CA 1
ATOM 631 C C . ALA A 1 83 ? -3.021 -5.660 7.510 1.00 94.56 83 ALA A C 1
ATOM 633 O O . ALA A 1 83 ? -1.822 -5.394 7.420 1.00 94.56 83 ALA A O 1
ATOM 634 N N . GLN A 1 84 ? -3.545 -6.795 7.052 1.00 96.12 84 GLN A N 1
ATOM 635 C CA . GLN A 1 84 ? -2.795 -7.746 6.234 1.00 96.12 84 GLN A CA 1
ATOM 636 C C . GLN A 1 84 ? -2.850 -7.282 4.779 1.00 96.12 84 GLN A C 1
ATOM 638 O O . GLN A 1 84 ? -3.940 -7.078 4.252 1.00 96.12 84 GLN A O 1
ATOM 643 N N . VAL A 1 85 ? -1.685 -7.095 4.164 1.00 94.75 85 VAL A N 1
ATOM 644 C CA . VAL A 1 85 ? -1.537 -6.768 2.745 1.00 94.75 85 VAL A CA 1
ATOM 645 C C . VAL A 1 85 ? -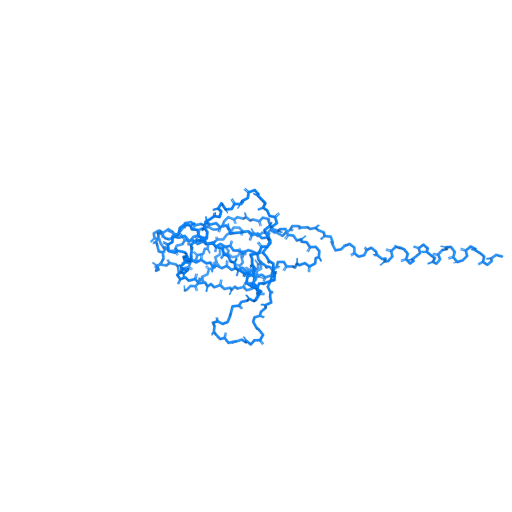1.073 -8.026 2.028 1.00 94.75 85 VAL A C 1
ATOM 647 O O . VAL A 1 85 ? -0.068 -8.630 2.415 1.00 94.75 85 VAL A O 1
ATOM 650 N N . ASP A 1 86 ? -1.818 -8.424 1.007 1.00 93.50 86 ASP A N 1
ATOM 651 C CA . ASP A 1 86 ? -1.518 -9.618 0.224 1.00 93.50 86 ASP A CA 1
ATOM 652 C C . ASP A 1 86 ? -0.351 -9.364 -0.736 1.00 93.50 86 ASP A C 1
ATOM 654 O O . ASP A 1 86 ? -0.019 -8.218 -1.059 1.00 93.50 86 ASP A O 1
ATOM 658 N N . SER A 1 87 ? 0.295 -10.445 -1.175 1.00 93.19 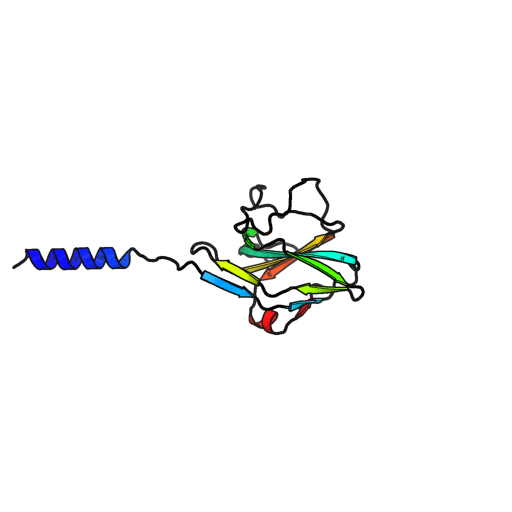87 SER A N 1
ATOM 659 C CA . SER A 1 87 ? 1.333 -10.352 -2.198 1.00 93.19 87 SER A CA 1
ATOM 660 C C . SER A 1 87 ? 0.747 -9.823 -3.501 1.00 93.19 87 SER A C 1
ATOM 662 O O . SER A 1 87 ? -0.380 -10.169 -3.864 1.00 93.19 87 SER A O 1
ATOM 664 N N . VAL A 1 88 ? 1.515 -9.017 -4.228 1.00 92.31 88 VAL A N 1
ATOM 665 C CA . VAL A 1 88 ? 1.055 -8.455 -5.494 1.00 92.31 88 VAL A CA 1
ATOM 666 C C . VAL A 1 88 ? 2.171 -8.341 -6.520 1.00 92.31 88 VAL A C 1
ATOM 668 O O . VAL A 1 88 ? 3.258 -7.839 -6.229 1.00 92.31 88 VAL A O 1
ATOM 671 N N . SER A 1 89 ? 1.830 -8.702 -7.754 1.00 91.00 89 SER A N 1
ATOM 672 C CA . SER A 1 89 ? 2.618 -8.373 -8.932 1.00 91.00 89 SER A CA 1
ATOM 673 C C . SER A 1 89 ? 2.345 -6.931 -9.371 1.00 91.00 89 SER A C 1
ATOM 675 O O . SER A 1 89 ? 1.212 -6.548 -9.693 1.00 91.00 89 SER A O 1
ATOM 677 N N . VAL A 1 90 ? 3.388 -6.102 -9.345 1.00 89.50 90 VAL A N 1
ATOM 678 C CA . VAL A 1 90 ? 3.339 -4.708 -9.793 1.00 89.50 90 VAL A CA 1
ATOM 679 C C . VAL A 1 90 ? 3.893 -4.621 -11.216 1.00 89.50 90 VAL A C 1
ATOM 681 O O . VAL A 1 90 ? 5.065 -4.959 -11.426 1.00 89.50 90 VAL A O 1
ATOM 684 N N . PRO A 1 91 ? 3.110 -4.124 -12.190 1.00 85.62 91 PRO A N 1
ATOM 685 C CA . PRO A 1 91 ? 3.582 -3.996 -13.558 1.00 85.62 91 PRO A CA 1
ATOM 686 C C . PRO A 1 91 ? 4.664 -2.918 -13.654 1.00 85.62 91 PRO A C 1
ATOM 688 O O . PRO A 1 91 ? 4.584 -1.852 -13.036 1.00 85.62 91 PRO A O 1
ATOM 691 N N . ARG A 1 92 ? 5.674 -3.185 -14.477 1.00 79.50 92 ARG A N 1
ATOM 692 C CA . ARG A 1 92 ? 6.703 -2.229 -14.873 1.00 79.50 92 ARG A CA 1
ATOM 693 C C . ARG A 1 92 ? 6.530 -1.923 -16.351 1.00 79.50 92 ARG A C 1
ATOM 695 O O . ARG A 1 92 ? 6.805 -2.772 -17.199 1.00 79.50 92 ARG A O 1
ATOM 702 N N . ASP A 1 93 ? 6.138 -0.692 -16.660 1.00 69.31 93 ASP A N 1
ATOM 703 C CA . ASP A 1 93 ? 6.374 -0.158 -17.996 1.00 69.31 93 ASP A CA 1
ATOM 704 C C . ASP A 1 93 ? 7.834 0.311 -18.067 1.00 69.31 93 ASP A C 1
ATOM 706 O O . ASP A 1 93 ? 8.396 0.804 -17.091 1.00 69.31 93 ASP A O 1
ATOM 710 N N . GLY A 1 94 ? 8.517 0.101 -19.190 1.00 66.88 94 GLY A N 1
ATOM 711 C CA . GLY A 1 94 ? 9.957 0.365 -19.310 1.00 66.88 94 GLY A CA 1
ATOM 712 C C . GLY A 1 94 ? 10.404 1.810 -19.010 1.00 66.88 94 GLY A C 1
ATOM 713 O O . GLY A 1 94 ? 11.602 2.075 -18.939 1.00 66.88 94 GLY A O 1
ATOM 714 N N . TRP A 1 95 ? 9.461 2.735 -18.806 1.00 72.81 95 TRP A N 1
ATOM 715 C CA . TRP A 1 95 ? 9.675 4.165 -18.591 1.00 72.81 95 TRP A CA 1
ATOM 716 C C . TRP A 1 95 ? 9.510 4.596 -17.130 1.00 72.81 95 TRP A C 1
ATOM 718 O O . TRP A 1 95 ? 10.123 5.579 -16.702 1.00 72.81 95 TRP A O 1
ATOM 728 N N . THR A 1 96 ? 8.696 3.882 -16.350 1.00 76.38 96 THR A N 1
ATOM 729 C CA . THR A 1 96 ? 8.412 4.194 -14.950 1.00 76.38 96 THR A CA 1
ATOM 730 C C . THR A 1 96 ? 8.752 3.016 -14.045 1.00 76.38 96 THR A C 1
ATOM 732 O O . THR A 1 96 ? 8.354 1.873 -14.250 1.00 76.38 96 THR A O 1
ATOM 735 N N . THR A 1 97 ? 9.527 3.298 -12.999 1.00 83.31 97 THR A N 1
ATOM 736 C CA . THR A 1 97 ? 9.945 2.277 -12.035 1.00 83.31 97 THR A CA 1
ATOM 737 C C . THR A 1 97 ? 9.095 2.395 -10.782 1.00 83.31 97 THR A C 1
ATOM 739 O O . THR A 1 97 ? 8.987 3.488 -10.212 1.00 83.31 97 THR A O 1
ATOM 742 N N . PHE A 1 98 ? 8.530 1.273 -10.336 1.00 88.12 98 PHE A N 1
ATOM 743 C CA . PHE A 1 98 ? 7.964 1.143 -8.998 1.00 88.12 98 PHE A CA 1
ATOM 744 C C . PHE A 1 98 ? 9.041 1.441 -7.954 1.00 88.12 98 PHE A C 1
ATOM 746 O O . PHE A 1 98 ? 10.098 0.812 -7.947 1.00 88.12 98 PHE A O 1
ATOM 753 N N . ASN A 1 99 ? 8.793 2.432 -7.100 1.00 89.31 99 ASN A N 1
ATOM 754 C CA . ASN A 1 99 ? 9.777 2.856 -6.106 1.00 89.31 99 ASN A CA 1
ATOM 755 C C . ASN A 1 99 ? 9.178 3.382 -4.795 1.00 89.31 99 ASN A C 1
ATOM 757 O O . ASN A 1 99 ? 9.937 3.671 -3.872 1.00 89.31 99 ASN A O 1
ATOM 761 N N . HIS A 1 100 ? 7.856 3.526 -4.691 1.00 90.50 100 HIS A N 1
ATOM 762 C CA . HIS A 1 100 ? 7.195 3.992 -3.476 1.00 90.50 100 HIS A CA 1
ATOM 763 C C . HIS A 1 100 ? 5.919 3.212 -3.187 1.00 90.50 100 HIS A C 1
ATOM 765 O O . HIS A 1 100 ? 5.156 2.874 -4.093 1.00 90.50 100 HIS A O 1
ATOM 771 N N . LEU A 1 101 ? 5.657 3.039 -1.895 1.00 90.44 101 LEU A N 1
ATOM 772 C CA . LEU A 1 101 ? 4.367 2.629 -1.361 1.00 90.44 101 LEU A CA 1
ATOM 773 C C . LEU A 1 101 ? 3.671 3.845 -0.755 1.00 90.44 101 LEU A C 1
ATOM 775 O O . LEU A 1 101 ? 4.276 4.608 0.006 1.00 90.44 101 LEU A O 1
ATOM 779 N N . ILE A 1 102 ? 2.394 4.023 -1.079 1.00 89.31 102 ILE A N 1
ATOM 780 C CA . ILE A 1 102 ? 1.542 5.029 -0.445 1.00 89.31 102 ILE A CA 1
ATOM 781 C C . ILE A 1 102 ? 0.418 4.323 0.296 1.00 89.31 102 ILE A C 1
ATOM 783 O O . ILE A 1 102 ? -0.357 3.571 -0.289 1.00 89.31 102 ILE A O 1
ATOM 787 N N . PHE A 1 103 ? 0.325 4.621 1.584 1.00 88.81 103 PHE A N 1
ATOM 788 C CA . PHE A 1 103 ? -0.704 4.154 2.494 1.00 88.81 103 PHE A CA 1
ATOM 789 C C . PHE A 1 103 ? -1.703 5.276 2.720 1.00 88.81 103 PHE A C 1
ATOM 791 O O . PHE A 1 103 ? -1.315 6.391 3.079 1.00 88.81 103 PHE A O 1
ATOM 798 N N . VAL A 1 104 ? -2.985 4.984 2.539 1.00 87.19 104 VAL A N 1
ATOM 799 C CA . VAL A 1 104 ? -4.072 5.923 2.815 1.00 87.19 104 VAL A CA 1
ATOM 800 C C . VAL A 1 104 ? -5.098 5.236 3.700 1.00 87.19 104 VAL A C 1
ATOM 802 O O . VAL A 1 104 ? -5.607 4.178 3.350 1.00 87.19 104 VAL A O 1
ATOM 805 N N . VAL A 1 105 ? -5.407 5.829 4.849 1.00 86.38 105 VAL A N 1
ATOM 806 C CA . VAL A 1 105 ? -6.473 5.348 5.731 1.00 86.38 105 VAL A CA 1
ATOM 807 C C . VAL A 1 105 ? -7.715 6.190 5.512 1.00 86.38 105 VAL A C 1
ATOM 809 O O . VAL A 1 105 ? -7.672 7.425 5.533 1.00 86.38 105 VAL A O 1
ATOM 812 N N . HIS A 1 106 ? -8.838 5.511 5.331 1.00 80.50 106 HIS A N 1
ATOM 813 C CA . HIS A 1 106 ? -10.088 6.127 4.923 1.00 80.50 106 HIS A CA 1
ATOM 814 C C . HIS A 1 106 ? -11.127 6.105 6.039 1.00 80.50 106 HIS A C 1
ATOM 816 O O . HIS A 1 106 ? -11.274 5.111 6.750 1.00 80.50 106 HIS A O 1
ATOM 822 N N . ALA A 1 107 ? -11.892 7.192 6.169 1.00 66.56 107 ALA A N 1
ATOM 823 C CA . ALA A 1 107 ? -13.036 7.228 7.077 1.00 66.56 107 ALA A CA 1
ATOM 824 C C . ALA A 1 107 ? -14.193 6.335 6.585 1.00 66.56 107 ALA A C 1
ATOM 826 O O . ALA A 1 107 ? -14.938 5.815 7.425 1.00 66.56 107 ALA A O 1
ATOM 827 N N . GLN A 1 108 ? -14.301 6.162 5.256 1.00 60.66 108 GLN A N 1
ATOM 828 C CA . GLN A 1 108 ? -15.311 5.397 4.509 1.00 60.66 108 GLN A CA 1
ATOM 829 C C . GLN A 1 108 ? -14.678 4.582 3.355 1.00 60.66 108 GLN A C 1
ATOM 831 O O . GLN A 1 108 ? -13.465 4.567 3.180 1.00 60.66 108 GLN A O 1
ATOM 836 N N . THR A 1 109 ? -15.482 3.853 2.580 1.00 52.81 109 THR A N 1
ATOM 837 C CA . THR A 1 109 ? -15.045 2.764 1.686 1.00 52.81 109 THR A CA 1
ATOM 838 C C . THR A 1 109 ? -14.346 3.159 0.378 1.00 52.81 109 THR A C 1
ATOM 840 O O . THR A 1 109 ? -13.832 2.253 -0.272 1.00 52.81 109 THR A O 1
ATOM 843 N N . LYS A 1 110 ? -14.303 4.431 -0.053 1.00 51.06 110 LYS A N 1
ATOM 844 C CA . LYS A 1 110 ? -13.804 4.786 -1.403 1.00 51.06 110 LYS A CA 1
ATOM 845 C C . LYS A 1 110 ? -13.076 6.129 -1.468 1.00 51.06 110 LYS A C 1
ATOM 847 O O . LYS A 1 110 ? -13.652 7.141 -1.092 1.00 51.06 110 LYS A O 1
ATOM 852 N N . HIS A 1 111 ? -11.849 6.143 -2.001 1.00 55.72 111 HIS A N 1
ATOM 853 C CA . HIS A 1 111 ? -11.121 7.363 -2.383 1.00 55.72 111 HIS A CA 1
ATOM 854 C C . HIS A 1 111 ? -10.162 7.093 -3.552 1.00 55.72 111 HIS A C 1
ATOM 856 O O . HIS A 1 111 ? -9.663 5.978 -3.690 1.00 55.72 111 HIS A O 1
ATOM 862 N N . SER A 1 112 ? -9.849 8.139 -4.321 1.00 56.81 112 SER A N 1
ATOM 863 C CA . SER A 1 112 ? -8.861 8.136 -5.406 1.00 56.81 112 SER A CA 1
ATOM 864 C C . SER A 1 112 ? -7.689 9.074 -5.090 1.00 56.81 112 SER A C 1
ATOM 866 O O . SER A 1 112 ? -7.893 10.187 -4.598 1.00 56.81 112 SER A O 1
ATOM 868 N N . LEU A 1 113 ? -6.455 8.650 -5.382 1.00 61.34 113 LEU A N 1
ATOM 869 C CA . LEU A 1 113 ? -5.302 9.559 -5.442 1.00 61.34 113 LEU A CA 1
ATOM 870 C C . LEU A 1 113 ? -5.403 10.462 -6.683 1.00 61.34 113 LEU A C 1
ATOM 872 O O . LEU A 1 113 ? -6.044 10.094 -7.661 1.00 61.34 113 LEU A O 1
ATOM 876 N N . GLN A 1 114 ? -4.768 11.633 -6.635 1.00 58.28 114 GLN A N 1
ATOM 877 C CA . GLN A 1 114 ? -4.656 12.567 -7.762 1.00 58.28 114 GLN A CA 1
ATOM 878 C C . GLN A 1 114 ? -3.193 12.711 -8.190 1.00 58.28 114 GLN A C 1
ATOM 880 O O . GLN A 1 114 ? -2.280 12.583 -7.366 1.00 58.28 114 GLN A O 1
ATOM 885 N N . ASN A 1 115 ? -2.994 12.998 -9.474 1.00 55.94 115 ASN A N 1
ATOM 886 C CA . ASN A 1 115 ? -1.712 13.370 -10.055 1.00 55.94 115 ASN A CA 1
ATOM 887 C C . ASN A 1 115 ? -1.290 14.789 -9.634 1.00 55.94 115 ASN A C 1
ATOM 889 O O . ASN A 1 115 ? -2.052 15.550 -9.037 1.00 55.94 115 ASN A O 1
ATOM 893 N N . VAL A 1 116 ? -0.048 15.154 -9.969 1.00 52.41 116 VAL A N 1
ATOM 894 C CA . VAL A 1 116 ? 0.542 16.476 -9.674 1.00 52.41 116 VAL A CA 1
ATOM 895 C C . VAL A 1 116 ? -0.221 17.625 -10.338 1.00 52.41 116 VAL A C 1
ATOM 897 O O . VAL A 1 116 ? -0.290 18.714 -9.778 1.00 52.41 116 VAL A O 1
ATOM 900 N N . ASP A 1 117 ? -0.784 17.385 -11.516 1.00 51.75 117 ASP A N 1
ATOM 901 C CA . ASP A 1 117 ? -1.597 18.335 -12.282 1.00 51.75 117 ASP A CA 1
ATOM 902 C C . ASP A 1 117 ? -3.076 18.347 -11.847 1.00 51.75 117 ASP A C 1
ATOM 904 O O . ASP A 1 117 ? -3.895 19.026 -12.459 1.00 51.75 117 ASP A O 1
ATOM 908 N N . GLY A 1 118 ? -3.430 17.600 -10.793 1.00 53.28 118 GLY A N 1
ATOM 909 C CA . GLY A 1 118 ? -4.804 17.448 -10.309 1.00 53.28 118 GLY A CA 1
ATOM 910 C C . GLY A 1 118 ? -5.654 16.478 -11.133 1.00 53.28 118 GLY A C 1
ATOM 911 O O . GLY A 1 118 ? -6.798 16.215 -10.758 1.00 53.28 118 GLY A O 1
ATOM 912 N N . SER A 1 119 ? -5.109 15.916 -12.218 1.00 62.44 119 SER A N 1
ATOM 913 C CA . SER A 1 119 ? -5.789 14.887 -13.002 1.00 62.44 119 SER A CA 1
ATOM 914 C C . SER A 1 119 ? -5.881 13.570 -12.230 1.00 62.44 119 SER A C 1
ATOM 916 O O . SER A 1 119 ? -5.196 13.343 -11.223 1.00 62.44 119 SER A O 1
ATOM 918 N N . LEU A 1 120 ? -6.762 12.684 -12.688 1.00 60.69 120 LEU A N 1
ATOM 919 C CA . LEU A 1 120 ? -6.843 11.339 -12.141 1.00 60.69 120 LEU A CA 1
ATOM 920 C C . LEU A 1 120 ? -5.704 10.480 -12.718 1.00 60.69 120 LEU A C 1
ATOM 922 O O . LEU A 1 120 ? -5.425 10.560 -13.914 1.00 60.69 120 LEU A O 1
ATOM 926 N N . PRO A 1 121 ? -5.034 9.666 -11.888 1.00 59.56 121 PRO A N 1
ATOM 927 C CA . PRO A 1 121 ? -3.994 8.756 -12.339 1.00 59.56 121 PRO A CA 1
ATOM 928 C C . PRO A 1 121 ? -4.574 7.724 -13.302 1.00 59.56 121 PRO A C 1
ATOM 930 O O . PRO A 1 121 ? -5.576 7.081 -12.994 1.00 59.56 121 PRO A O 1
ATOM 933 N N . GLU A 1 122 ? -3.915 7.546 -14.448 1.00 59.09 122 GLU A N 1
ATOM 934 C CA . GLU A 1 122 ? -4.195 6.430 -15.348 1.00 59.09 122 GLU A CA 1
ATOM 935 C C . GLU A 1 122 ? -3.890 5.120 -14.615 1.00 59.09 122 GLU A C 1
ATOM 937 O O . GLU A 1 122 ? -2.750 4.871 -14.209 1.00 59.09 122 GLU A O 1
ATOM 942 N N . VAL A 1 123 ? -4.923 4.305 -14.406 1.00 57.94 123 VAL A N 1
ATOM 943 C CA . VAL A 1 123 ? -4.804 2.984 -13.789 1.00 57.94 123 VAL A CA 1
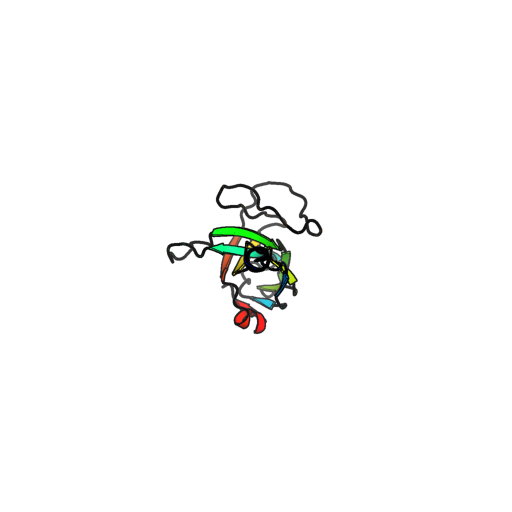ATOM 944 C C . VAL A 1 123 ? -4.502 1.985 -14.903 1.00 57.94 123 VAL A C 1
ATOM 946 O O . VAL A 1 123 ? -5.246 1.894 -15.871 1.00 57.94 123 VAL A O 1
ATOM 949 N N . LEU A 1 124 ? -3.392 1.252 -14.782 1.00 52.78 124 LEU A N 1
ATOM 950 C CA . LEU A 1 124 ? -2.984 0.241 -15.770 1.00 52.78 124 LEU A CA 1
ATOM 951 C C . LEU A 1 124 ? -3.758 -1.082 -15.658 1.00 52.78 124 LEU A C 1
ATOM 953 O O . LEU A 1 124 ? -3.619 -1.934 -16.528 1.00 52.78 124 LEU A O 1
ATOM 957 N N . ASP A 1 125 ? -4.536 -1.266 -14.594 1.00 49.06 125 ASP A N 1
ATOM 958 C CA . ASP A 1 125 ? -5.252 -2.503 -14.301 1.00 49.06 125 ASP A CA 1
ATOM 959 C C . ASP A 1 125 ? -6.758 -2.242 -14.194 1.00 49.06 125 ASP A C 1
ATOM 961 O O . ASP A 1 125 ? -7.232 -1.702 -13.190 1.00 49.06 125 ASP A O 1
ATOM 965 N N . THR A 1 126 ? -7.497 -2.599 -15.246 1.00 49.53 126 THR A N 1
ATOM 966 C CA . THR A 1 126 ? -8.952 -2.413 -15.313 1.00 49.53 126 THR A CA 1
ATOM 967 C C . THR A 1 126 ? -9.723 -3.484 -14.536 1.00 49.53 126 THR A C 1
ATOM 969 O O . THR A 1 126 ? -10.885 -3.278 -14.196 1.00 49.53 126 THR A O 1
ATOM 972 N N . ASP A 1 127 ? -9.079 -4.600 -14.172 1.00 46.06 127 ASP A N 1
ATOM 973 C CA . ASP A 1 127 ? -9.726 -5.715 -13.460 1.00 46.06 127 ASP A CA 1
ATOM 974 C C . ASP A 1 127 ? -10.048 -5.383 -11.992 1.00 46.06 127 ASP A C 1
ATOM 976 O O . ASP A 1 127 ? -10.897 -6.019 -11.370 1.00 46.06 127 ASP A O 1
ATOM 980 N N . ASN A 1 128 ? -9.409 -4.344 -11.444 1.00 43.97 128 ASN A N 1
ATOM 981 C CA . ASN A 1 128 ? -9.690 -3.787 -10.118 1.00 43.97 128 ASN A CA 1
ATOM 982 C C . ASN A 1 128 ? -10.216 -2.346 -10.200 1.00 43.97 128 ASN A C 1
ATOM 984 O O . ASN A 1 128 ? -9.998 -1.547 -9.282 1.00 43.97 128 ASN A O 1
ATOM 988 N N . GLU A 1 129 ? -10.896 -1.990 -11.295 1.00 38.78 129 GLU A N 1
ATOM 989 C CA . GLU A 1 129 ? -11.558 -0.695 -11.430 1.00 38.78 129 GLU A CA 1
ATOM 990 C C . GLU A 1 129 ? -12.540 -0.479 -10.277 1.00 38.78 129 GLU A C 1
ATOM 992 O O . GLU A 1 129 ? -13.593 -1.108 -10.172 1.00 38.78 129 GLU A O 1
ATOM 997 N N . VAL A 1 130 ? -12.199 0.444 -9.378 1.00 38.97 130 VAL A N 1
ATOM 998 C CA . VAL A 1 130 ? -13.130 0.893 -8.349 1.00 38.97 130 VAL A CA 1
ATOM 999 C C . VAL A 1 130 ? -14.164 1.790 -9.035 1.00 38.97 130 VAL A C 1
ATOM 1001 O O . VAL A 1 130 ? -13.794 2.860 -9.519 1.00 38.97 130 VAL A O 1
ATOM 1004 N N . PRO A 1 131 ? -15.466 1.434 -9.050 1.00 37.94 131 PRO A N 1
ATOM 1005 C CA . PRO A 1 131 ? -16.479 2.268 -9.680 1.00 37.94 131 PRO A CA 1
ATOM 1006 C C . PRO A 1 131 ? -16.550 3.631 -8.985 1.00 37.94 131 PRO A C 1
ATOM 1008 O O . PRO A 1 131 ? -16.805 3.722 -7.770 1.00 37.94 131 PRO A O 1
ATOM 1011 N N . PHE A 1 132 ? -16.299 4.664 -9.790 1.00 41.38 132 PHE A N 1
ATOM 1012 C CA . PHE A 1 132 ? -16.140 6.062 -9.414 1.00 41.38 132 PHE A CA 1
ATOM 1013 C C . PHE A 1 132 ? -17.471 6.696 -8.984 1.00 41.38 132 PHE A C 1
ATOM 1015 O O . PHE A 1 132 ? -18.426 6.782 -9.752 1.00 41.38 132 PHE A O 1
ATOM 1022 N N . LYS A 1 133 ? -17.502 7.216 -7.755 1.00 35.84 133 LYS A N 1
ATOM 1023 C CA . LYS A 1 133 ? -18.337 8.360 -7.370 1.00 35.84 133 LYS A CA 1
ATOM 1024 C C . LYS A 1 133 ? -17.436 9.322 -6.609 1.00 35.84 133 LYS A C 1
ATOM 1026 O O . LYS A 1 133 ? -16.998 9.021 -5.502 1.00 35.84 133 LYS A O 1
ATOM 1031 N N . SER A 1 134 ? -17.097 10.430 -7.255 1.00 42.03 134 SER A N 1
ATOM 1032 C CA . SER A 1 134 ? -16.319 11.518 -6.682 1.00 42.03 134 SER A CA 1
ATOM 1033 C C . SER A 1 134 ? -17.208 12.347 -5.759 1.00 42.03 134 SER A C 1
ATOM 1035 O O . SER A 1 134 ? -17.834 13.312 -6.186 1.00 42.03 134 SER A O 1
ATOM 1037 N N . GLU A 1 135 ? -17.248 11.979 -4.488 1.00 36.72 135 GLU A N 1
ATOM 1038 C CA . GLU A 1 135 ? -17.514 12.938 -3.421 1.00 36.72 135 GLU A CA 1
ATOM 1039 C C . GLU A 1 135 ? -16.209 13.075 -2.643 1.00 36.72 135 GLU A C 1
ATOM 1041 O O . GLU A 1 135 ? -15.536 12.078 -2.378 1.00 36.72 135 GLU A O 1
ATOM 1046 N N . HIS A 1 136 ? -15.791 14.310 -2.365 1.00 45.75 136 HIS A N 1
ATOM 1047 C CA . HIS A 1 136 ? -14.555 14.631 -1.656 1.00 45.75 136 HIS A CA 1
ATOM 1048 C C . HIS A 1 136 ? -14.577 14.071 -0.228 1.00 45.75 136 HIS A C 1
ATOM 1050 O O . HIS A 1 136 ? -14.798 14.788 0.742 1.00 45.75 136 HIS A O 1
ATOM 1056 N N . ALA A 1 137 ? -14.346 12.772 -0.080 1.00 44.75 137 ALA A N 1
ATOM 1057 C CA . ALA A 1 137 ? -14.177 12.161 1.215 1.00 44.75 137 ALA A CA 1
ATOM 1058 C C . ALA A 1 137 ? -12.764 12.522 1.713 1.00 44.75 137 ALA A C 1
ATOM 1060 O O . ALA A 1 137 ? -11.760 12.287 1.031 1.00 44.75 137 ALA A O 1
ATOM 1061 N N . GLY A 1 138 ? -12.667 13.108 2.906 1.00 53.06 138 GLY A N 1
ATOM 1062 C CA . GLY A 1 138 ? -11.386 13.348 3.571 1.00 53.06 138 GLY A CA 1
ATOM 1063 C C . GLY A 1 138 ? -10.729 12.022 3.962 1.00 53.06 138 GLY A C 1
ATOM 1064 O O . GLY A 1 138 ? -11.373 11.164 4.569 1.00 53.06 138 GLY A O 1
ATOM 1065 N N . PHE A 1 139 ? -9.462 11.812 3.600 1.00 63.69 139 PHE A N 1
ATOM 1066 C CA . PHE A 1 139 ? -8.689 10.701 4.159 1.00 63.69 139 PHE A CA 1
ATOM 1067 C C . PHE A 1 139 ? -8.238 11.067 5.578 1.00 63.69 139 PHE A C 1
ATOM 1069 O O . PHE A 1 139 ? -7.884 12.213 5.845 1.00 63.69 139 PHE A O 1
ATOM 1076 N N . LEU A 1 140 ? -8.262 10.098 6.495 1.00 74.38 140 LEU A N 1
ATOM 1077 C CA . LEU A 1 140 ? -7.893 10.318 7.900 1.00 74.38 140 LEU A CA 1
ATOM 1078 C C . LEU A 1 140 ? -6.379 10.397 8.074 1.00 74.38 140 LEU A C 1
ATOM 1080 O O . LEU A 1 140 ? -5.875 11.088 8.955 1.00 74.38 140 LEU A O 1
ATOM 1084 N N . TYR A 1 141 ? -5.657 9.655 7.239 1.00 80.06 141 TYR A N 1
ATOM 1085 C CA . TYR A 1 141 ? -4.212 9.573 7.295 1.00 80.06 141 TYR A CA 1
ATOM 1086 C C . TYR A 1 141 ? -3.643 9.182 5.938 1.00 80.06 141 TYR A C 1
ATOM 1088 O O . TYR A 1 141 ? -4.240 8.394 5.202 1.00 80.06 141 TYR A O 1
ATOM 1096 N N . ARG A 1 142 ? -2.467 9.720 5.621 1.00 82.81 142 ARG A N 1
ATOM 1097 C CA . ARG A 1 142 ? -1.695 9.345 4.441 1.00 82.81 142 ARG A CA 1
ATOM 1098 C C . ARG A 1 142 ? -0.211 9.337 4.779 1.00 82.81 142 ARG A C 1
ATOM 1100 O O . ARG A 1 142 ? 0.291 10.312 5.330 1.00 82.81 142 ARG A O 1
ATOM 1107 N N . LYS A 1 143 ? 0.491 8.275 4.387 1.00 84.69 143 LYS A N 1
ATOM 1108 C CA . LYS A 1 143 ? 1.951 8.160 4.499 1.00 84.69 143 LYS A CA 1
ATOM 1109 C C . LYS A 1 143 ? 2.528 7.562 3.228 1.00 84.69 143 LYS A C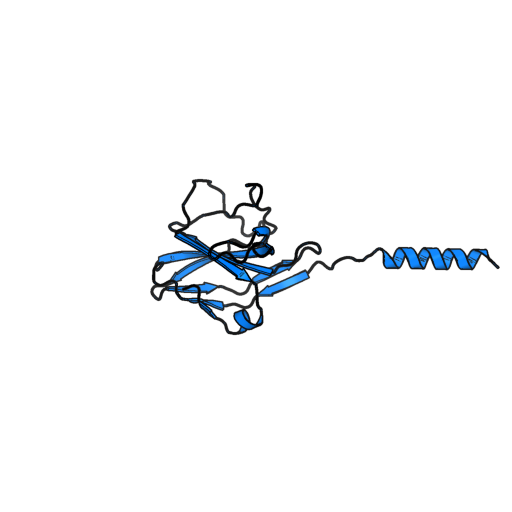 1
ATOM 1111 O O . LYS A 1 143 ? 1.981 6.611 2.682 1.00 84.69 143 LYS A O 1
ATOM 1116 N N . SER A 1 144 ? 3.634 8.126 2.763 1.00 85.56 144 SER A N 1
ATOM 1117 C CA . SER A 1 144 ? 4.440 7.565 1.681 1.00 85.56 144 SER A CA 1
ATOM 1118 C C . SER A 1 144 ? 5.756 7.050 2.241 1.00 85.56 144 SER A C 1
ATOM 1120 O O . SER A 1 144 ? 6.342 7.696 3.108 1.00 85.56 144 SER A O 1
ATOM 1122 N N . MET A 1 145 ? 6.242 5.935 1.713 1.00 87.62 145 MET A N 1
ATOM 1123 C CA . MET A 1 145 ? 7.584 5.432 1.990 1.00 87.62 145 MET A CA 1
ATOM 1124 C C . MET A 1 145 ? 8.243 4.948 0.704 1.00 87.62 145 MET A C 1
ATOM 1126 O O . MET A 1 145 ? 7.561 4.527 -0.233 1.00 87.62 145 MET A O 1
ATOM 1130 N N . LEU A 1 146 ? 9.572 5.010 0.674 1.00 89.56 146 LEU A N 1
ATOM 1131 C CA . LEU A 1 146 ? 10.351 4.347 -0.362 1.00 89.56 146 LEU A CA 1
ATOM 1132 C C . LEU A 1 146 ? 10.134 2.839 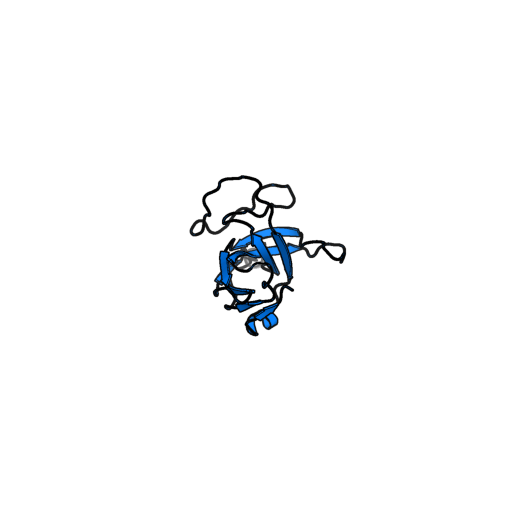-0.259 1.00 89.56 146 LEU A C 1
ATOM 1134 O O . LEU A 1 146 ? 10.069 2.283 0.838 1.00 89.56 146 LEU A O 1
ATOM 1138 N N . PHE A 1 147 ? 9.995 2.188 -1.408 1.00 89.88 147 PHE A N 1
ATOM 1139 C CA . PHE A 1 147 ? 9.945 0.739 -1.458 1.00 89.88 147 PHE A CA 1
ATOM 1140 C C . PHE A 1 147 ? 11.339 0.176 -1.167 1.00 89.88 147 PHE A C 1
ATOM 1142 O O . PHE A 1 147 ? 12.279 0.407 -1.926 1.00 89.88 147 PHE A O 1
ATOM 1149 N N . ASP A 1 148 ? 11.447 -0.577 -0.075 1.00 89.94 148 ASP A N 1
ATOM 1150 C CA . ASP A 1 148 ? 12.631 -1.347 0.291 1.00 89.94 148 ASP A CA 1
ATOM 1151 C C . ASP A 1 148 ? 12.246 -2.824 0.423 1.00 89.94 148 ASP A C 1
ATOM 1153 O O . ASP A 1 148 ? 11.522 -3.219 1.341 1.00 89.94 148 ASP A O 1
ATOM 1157 N N . ARG A 1 149 ? 12.755 -3.652 -0.494 1.00 87.50 149 ARG A N 1
ATOM 1158 C CA . ARG A 1 149 ? 12.481 -5.093 -0.522 1.00 87.50 149 ARG A CA 1
ATOM 1159 C C . ARG A 1 149 ? 12.916 -5.786 0.772 1.00 87.50 149 ARG A C 1
ATOM 1161 O O . ARG A 1 149 ? 12.215 -6.687 1.219 1.00 87.50 149 ARG A O 1
ATOM 1168 N N . ALA A 1 150 ? 14.013 -5.361 1.403 1.00 87.69 150 ALA A N 1
ATOM 1169 C CA . ALA A 1 150 ? 14.464 -5.959 2.659 1.00 87.69 150 ALA A CA 1
ATOM 1170 C C . ALA A 1 150 ? 13.491 -5.656 3.807 1.00 87.69 150 ALA A C 1
ATOM 1172 O O . ALA A 1 150 ? 13.250 -6.501 4.669 1.00 87.69 150 ALA A O 1
ATOM 1173 N N . GLN A 1 151 ? 12.890 -4.463 3.812 1.00 87.44 151 GLN A N 1
ATOM 1174 C CA . GLN A 1 151 ? 11.853 -4.123 4.777 1.00 87.44 151 GLN A CA 1
ATOM 1175 C C . GLN A 1 151 ? 10.581 -4.946 4.565 1.00 87.44 151 GLN A C 1
ATOM 1177 O O . GLN A 1 151 ? 10.050 -5.464 5.544 1.00 87.44 151 GLN A O 1
ATOM 1182 N N . ILE A 1 152 ? 10.129 -5.107 3.320 1.00 88.81 152 ILE A N 1
ATOM 1183 C CA . ILE A 1 152 ? 8.945 -5.921 3.013 1.00 88.81 152 ILE A CA 1
ATOM 1184 C C . ILE A 1 152 ? 9.166 -7.394 3.359 1.00 88.81 152 ILE A C 1
ATOM 1186 O O . ILE A 1 152 ? 8.296 -8.001 3.973 1.00 88.81 152 ILE A O 1
ATOM 1190 N N . ALA A 1 153 ? 10.352 -7.939 3.080 1.00 85.06 153 ALA A N 1
ATOM 1191 C CA . ALA A 1 153 ? 10.695 -9.328 3.389 1.00 85.06 153 ALA A CA 1
ATOM 1192 C C . ALA A 1 153 ? 10.671 -9.651 4.898 1.00 85.06 153 ALA A C 1
ATOM 1194 O O . ALA A 1 153 ? 10.529 -10.810 5.279 1.00 85.06 153 ALA A O 1
ATOM 1195 N N . ARG A 1 154 ? 10.767 -8.642 5.779 1.00 89.06 154 ARG A N 1
ATOM 1196 C CA . ARG A 1 154 ? 10.553 -8.820 7.230 1.00 89.06 154 ARG A CA 1
ATOM 1197 C C . ARG A 1 154 ? 9.080 -9.045 7.596 1.00 89.06 154 ARG A C 1
ATOM 1199 O O . ARG A 1 154 ? 8.788 -9.379 8.740 1.00 89.06 154 ARG A O 1
ATOM 1206 N N . GLY A 1 155 ? 8.162 -8.851 6.650 1.00 90.00 155 GLY A N 1
ATOM 1207 C CA . GLY A 1 155 ? 6.733 -9.115 6.794 1.00 90.00 155 GLY A CA 1
ATOM 1208 C C . GLY A 1 155 ? 5.974 -8.087 7.634 1.00 90.00 155 GLY A C 1
ATOM 1209 O O . GLY A 1 155 ? 4.807 -8.321 7.953 1.00 90.00 155 GLY A O 1
ATOM 1210 N N . GLU A 1 156 ? 6.594 -6.963 8.009 1.00 92.38 156 GLU A N 1
ATOM 1211 C CA . GLU A 1 156 ? 5.955 -5.942 8.844 1.00 92.38 156 GLU A CA 1
ATOM 1212 C C . GLU A 1 156 ? 6.404 -4.507 8.514 1.00 92.38 156 GLU A C 1
ATOM 1214 O O . GLU A 1 156 ? 7.594 -4.200 8.414 1.00 92.38 156 GLU A O 1
ATOM 1219 N N . ILE A 1 157 ? 5.428 -3.602 8.405 1.00 91.94 157 ILE A N 1
ATOM 1220 C CA . ILE A 1 157 ? 5.605 -2.158 8.241 1.00 91.94 157 ILE A CA 1
ATOM 1221 C C . ILE A 1 157 ? 4.814 -1.432 9.326 1.00 91.94 157 ILE A C 1
ATOM 1223 O O . ILE A 1 157 ? 3.586 -1.480 9.358 1.00 91.94 157 ILE A O 1
ATOM 1227 N N . LYS A 1 158 ? 5.512 -0.668 10.165 1.00 91.19 158 LYS A N 1
ATOM 1228 C CA . LYS A 1 158 ? 4.893 0.174 11.191 1.00 91.19 158 LYS A CA 1
ATOM 1229 C C . LYS A 1 158 ? 4.657 1.598 10.671 1.00 91.19 158 LYS A C 1
ATOM 1231 O O . LYS A 1 158 ? 5.600 2.283 10.261 1.00 91.19 158 LYS A O 1
ATOM 1236 N N . LEU A 1 159 ? 3.405 2.066 10.677 1.00 85.25 159 LEU A N 1
ATOM 1237 C CA . LEU A 1 159 ? 3.055 3.418 10.206 1.00 85.25 159 LEU A CA 1
ATOM 1238 C C . LEU A 1 159 ? 3.064 4.480 11.317 1.00 85.25 159 LEU A C 1
ATOM 1240 O O . LEU A 1 159 ? 3.479 5.609 11.029 1.00 85.25 159 LEU A O 1
ATOM 1244 N N . PHE A 1 160 ? 2.703 4.098 12.547 1.00 74.44 160 PHE A N 1
ATOM 1245 C CA . PHE A 1 160 ? 2.789 4.887 13.786 1.00 74.44 160 PHE A CA 1
ATOM 1246 C C . PHE A 1 160 ? 3.505 4.091 14.870 1.00 74.44 160 PHE A C 1
ATOM 1248 O O . PHE A 1 160 ? 3.179 2.892 15.008 1.00 74.44 160 PHE A O 1
#

Foldseek 3Di:
DPVVVVVVVVVVVVVVVPPQLDKDWDKFAKAKEAPQQVQAQWKKFKFFFQFADDPDPPVPDATQGPATQDDRPIFHQHNRRMTIGHMDIGIDDSPGDRWKMKMWIFPDDDDFDAHPVRHGHDYPDPVPDDPDDDDPGDTPDMDMDTDDRVVSVVRYDYPD